Protein AF-A0A7V9M309-F1 (afdb_monomer_lite)

Structure (mmCIF, N/CA/C/O backbone):
data_AF-A0A7V9M309-F1
#
_entry.id   AF-A0A7V9M309-F1
#
loop_
_atom_site.group_PDB
_atom_site.id
_atom_site.type_symbol
_atom_site.label_atom_id
_atom_site.label_alt_id
_atom_site.label_comp_id
_atom_site.label_asym_id
_atom_site.label_entity_id
_atom_site.label_seq_id
_atom_site.pdbx_PDB_ins_code
_atom_site.Cartn_x
_atom_site.Cartn_y
_atom_site.Cartn_z
_atom_site.occupancy
_atom_site.B_iso_or_equiv
_atom_site.auth_seq_id
_atom_site.auth_comp_id
_atom_site.auth_asym_id
_atom_site.auth_atom_id
_atom_site.pdbx_PDB_model_num
ATOM 1 N N . SER A 1 1 ? 9.349 2.773 -27.549 1.00 86.12 1 SER A N 1
ATOM 2 C CA . SER A 1 1 ? 8.493 3.908 -27.963 1.00 86.12 1 SER A CA 1
ATOM 3 C C . SER A 1 1 ? 7.742 4.453 -26.751 1.00 86.12 1 SER A C 1
ATOM 5 O O . SER A 1 1 ? 7.681 3.761 -25.738 1.00 86.12 1 SER A O 1
ATOM 7 N N . ASN A 1 2 ? 7.165 5.660 -26.831 1.00 90.94 2 ASN A N 1
ATOM 8 C CA . ASN A 1 2 ? 6.301 6.184 -25.759 1.00 90.94 2 ASN A CA 1
ATOM 9 C C . ASN A 1 2 ? 5.102 5.260 -25.483 1.00 90.94 2 ASN A C 1
ATOM 11 O O . ASN A 1 2 ? 4.752 5.066 -24.325 1.00 90.94 2 ASN A O 1
ATOM 15 N N . GLN A 1 3 ? 4.546 4.629 -26.525 1.00 93.94 3 GLN A N 1
ATOM 16 C CA . GLN A 1 3 ? 3.464 3.652 -26.387 1.00 93.94 3 GLN A CA 1
ATOM 17 C C 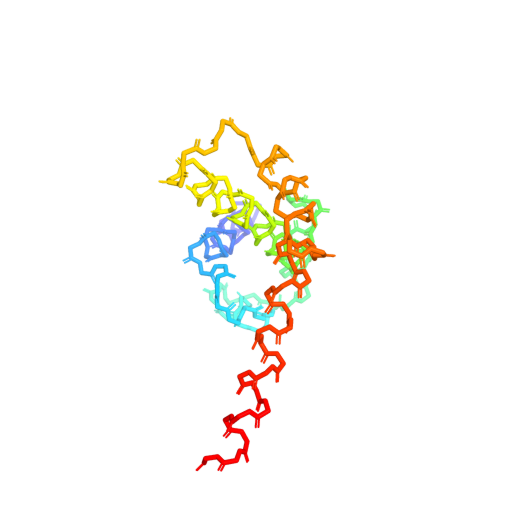. GLN A 1 3 ? 3.882 2.448 -25.531 1.00 93.94 3 GLN A C 1
ATOM 19 O O . GLN A 1 3 ? 3.247 2.169 -24.525 1.00 93.94 3 GLN A O 1
ATOM 24 N N . GLY A 1 4 ? 5.020 1.811 -25.833 1.00 92.88 4 GLY A N 1
ATOM 25 C CA . GLY A 1 4 ? 5.487 0.663 -25.043 1.00 92.88 4 GLY A CA 1
ATOM 26 C C . GLY A 1 4 ? 5.799 1.006 -23.578 1.00 92.88 4 GLY A C 1
ATOM 27 O O . GLY A 1 4 ? 5.632 0.170 -22.690 1.00 92.88 4 GLY A O 1
ATOM 28 N N . GLN A 1 5 ? 6.210 2.250 -23.296 1.00 94.12 5 GLN A N 1
ATOM 29 C CA . GLN A 1 5 ? 6.376 2.724 -21.918 1.00 94.12 5 GLN A CA 1
ATOM 30 C C . GLN A 1 5 ? 5.028 2.844 -21.193 1.00 94.12 5 GLN A C 1
ATOM 32 O O . GLN A 1 5 ? 4.925 2.396 -20.051 1.00 94.12 5 GLN A O 1
ATOM 37 N N . LEU A 1 6 ? 4.007 3.404 -21.854 1.00 95.31 6 LEU A N 1
ATOM 38 C CA . LEU A 1 6 ? 2.640 3.485 -21.329 1.00 95.31 6 LEU A CA 1
ATOM 39 C C . LEU A 1 6 ? 2.059 2.091 -21.072 1.00 95.31 6 LEU A C 1
ATOM 41 O O . LEU A 1 6 ? 1.603 1.815 -19.964 1.00 95.31 6 LEU A O 1
ATOM 45 N N . ASP A 1 7 ? 2.171 1.185 -22.042 1.00 95.12 7 ASP A N 1
ATOM 46 C CA . ASP A 1 7 ? 1.680 -0.192 -21.918 1.00 95.12 7 ASP A CA 1
ATOM 47 C C . ASP A 1 7 ? 2.368 -0.939 -20.767 1.00 95.12 7 ASP A C 1
ATOM 49 O O . ASP A 1 7 ? 1.777 -1.806 -20.119 1.00 95.12 7 ASP A O 1
ATOM 53 N N . THR A 1 8 ? 3.636 -0.622 -20.493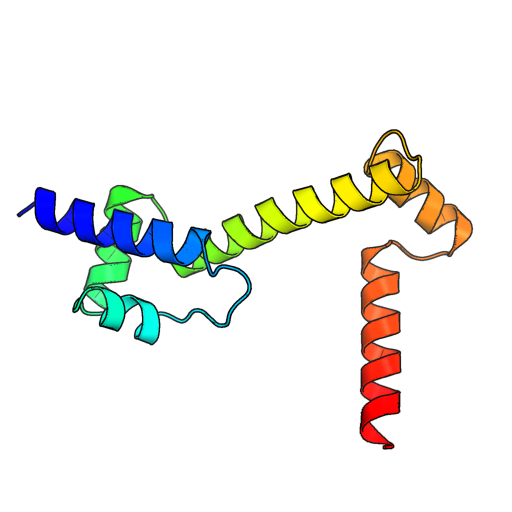 1.00 94.69 8 THR A N 1
ATOM 54 C CA . THR A 1 8 ? 4.368 -1.178 -19.351 1.00 94.69 8 THR A CA 1
ATOM 55 C C . THR A 1 8 ? 3.766 -0.702 -18.035 1.00 94.69 8 THR A C 1
ATOM 57 O O . THR A 1 8 ? 3.398 -1.532 -17.205 1.00 94.69 8 THR A O 1
ATOM 60 N N . VAL A 1 9 ? 3.643 0.613 -17.829 1.00 95.38 9 VAL A N 1
ATOM 61 C CA . VAL A 1 9 ? 3.176 1.151 -16.541 1.00 95.38 9 VAL A CA 1
ATOM 62 C C . VAL A 1 9 ? 1.698 0.864 -16.285 1.00 95.38 9 VAL A C 1
ATOM 64 O O . VAL A 1 9 ? 1.349 0.569 -15.144 1.00 95.38 9 VAL A O 1
ATOM 67 N N . ILE A 1 10 ? 0.854 0.856 -17.323 1.00 96.50 10 ILE A N 1
ATOM 68 C CA . ILE A 1 10 ? -0.560 0.463 -17.216 1.00 96.50 10 ILE A CA 1
ATOM 69 C C . ILE A 1 10 ? -0.668 -1.007 -16.803 1.00 96.50 10 ILE A C 1
ATOM 71 O O . ILE A 1 10 ? -1.422 -1.330 -15.889 1.00 96.50 10 ILE A O 1
ATOM 75 N N . GLY A 1 11 ? 0.119 -1.893 -17.426 1.00 95.62 11 GLY A N 1
ATOM 76 C CA . GLY A 1 11 ? 0.139 -3.312 -17.071 1.00 95.62 11 GLY A CA 1
ATOM 77 C C . GLY A 1 11 ? 0.551 -3.548 -15.617 1.00 95.62 11 GLY A C 1
ATOM 78 O O . GLY A 1 11 ? -0.107 -4.305 -14.908 1.00 95.62 11 GLY A O 1
ATOM 79 N N . ILE A 1 12 ? 1.592 -2.854 -15.147 1.00 95.75 12 ILE A N 1
ATOM 80 C CA . ILE A 1 12 ? 2.028 -2.937 -13.745 1.00 95.75 12 ILE A CA 1
ATOM 81 C C . ILE A 1 12 ? 0.971 -2.388 -12.789 1.00 95.75 12 ILE A C 1
ATOM 83 O O . ILE A 1 12 ? 0.704 -3.019 -11.770 1.00 95.75 12 ILE A O 1
ATOM 87 N N . ARG A 1 13 ? 0.347 -1.250 -13.112 1.00 96.38 13 ARG A N 1
ATOM 88 C CA . ARG A 1 13 ? -0.732 -0.684 -12.295 1.00 96.38 13 ARG A CA 1
ATOM 89 C C . ARG A 1 13 ? -1.884 -1.675 -12.153 1.00 96.38 13 ARG A C 1
ATOM 91 O O . ARG A 1 13 ? -2.265 -1.994 -11.037 1.00 96.38 13 ARG A O 1
ATOM 98 N N . ASN A 1 14 ? -2.363 -2.221 -13.270 1.00 96.69 14 ASN A N 1
ATOM 99 C CA . ASN A 1 14 ? -3.451 -3.195 -13.265 1.00 96.69 14 ASN A CA 1
ATOM 100 C C . ASN A 1 14 ? -3.071 -4.455 -12.474 1.00 96.69 14 ASN A C 1
ATOM 102 O O . ASN A 1 14 ? -3.907 -5.020 -11.777 1.00 96.69 14 ASN A O 1
ATOM 106 N N . TYR A 1 15 ? -1.817 -4.906 -12.554 1.00 96.00 15 TYR A N 1
ATOM 107 C CA . TYR A 1 15 ? -1.364 -6.031 -11.740 1.00 96.00 15 TYR A CA 1
ATOM 108 C C . TYR A 1 15 ? -1.420 -5.703 -10.243 1.00 96.00 15 TYR A C 1
ATOM 110 O O . TYR A 1 15 ? -1.929 -6.509 -9.470 1.00 96.00 15 TYR A O 1
ATOM 118 N N . ILE A 1 16 ? -0.959 -4.513 -9.840 1.00 96.38 16 ILE A N 1
ATOM 119 C CA . ILE A 1 16 ? -1.065 -4.043 -8.452 1.00 96.38 16 ILE A CA 1
ATOM 120 C C . ILE A 1 16 ? -2.533 -3.967 -8.015 1.00 96.38 16 ILE A C 1
ATOM 122 O O . ILE A 1 16 ? -2.864 -4.471 -6.948 1.00 96.38 16 ILE A O 1
ATOM 126 N N . ASP A 1 17 ? -3.417 -3.407 -8.842 1.00 96.69 17 ASP A N 1
ATOM 127 C CA . ASP A 1 17 ? -4.847 -3.277 -8.532 1.00 96.69 17 ASP A CA 1
ATOM 128 C C . ASP A 1 17 ? -5.536 -4.623 -8.268 1.00 96.69 17 ASP A C 1
ATOM 130 O O . ASP A 1 17 ? -6.467 -4.676 -7.469 1.00 96.69 17 ASP A O 1
ATOM 134 N N . ASN A 1 18 ? -5.075 -5.699 -8.912 1.00 96.31 18 ASN A N 1
ATOM 135 C CA . ASN A 1 18 ? -5.652 -7.039 -8.777 1.00 96.31 18 ASN A CA 1
ATOM 136 C C . ASN A 1 18 ? -4.953 -7.923 -7.731 1.00 96.31 18 ASN A C 1
ATOM 138 O O . ASN A 1 18 ? -5.458 -8.998 -7.437 1.00 96.31 18 ASN A O 1
ATOM 142 N N . ASN A 1 19 ? -3.794 -7.512 -7.205 1.00 96.19 19 ASN A N 1
ATOM 143 C CA . ASN A 1 19 ? -2.968 -8.342 -6.312 1.00 96.19 19 ASN A CA 1
ATOM 144 C C . ASN A 1 19 ? -2.423 -7.547 -5.112 1.00 96.19 19 ASN A C 1
ATOM 146 O O . ASN A 1 19 ? -1.375 -7.887 -4.555 1.00 96.19 19 ASN A O 1
ATOM 150 N N . TYR A 1 20 ? -3.077 -6.441 -4.740 1.00 95.50 20 TYR A N 1
ATOM 151 C CA . TYR A 1 20 ? -2.599 -5.520 -3.700 1.00 95.50 20 TYR A CA 1
ATOM 152 C C . TYR A 1 20 ? -2.455 -6.187 -2.327 1.00 95.50 20 TYR A C 1
ATOM 154 O O . TYR A 1 20 ? -1.700 -5.707 -1.484 1.00 95.50 20 TYR A O 1
ATOM 162 N N . ASP A 1 21 ? -3.172 -7.274 -2.087 1.00 92.69 21 ASP A N 1
ATOM 163 C CA . ASP A 1 21 ? -3.209 -8.069 -0.863 1.00 92.69 21 ASP A CA 1
ATOM 164 C C . ASP A 1 21 ? -2.030 -9.051 -0.725 1.00 92.69 21 ASP A C 1
ATOM 166 O O . ASP A 1 21 ? -1.816 -9.603 0.351 1.00 92.69 21 ASP A O 1
ATOM 170 N N . THR A 1 22 ? -1.218 -9.217 -1.772 1.00 91.06 22 THR A N 1
ATOM 171 C CA . THR A 1 22 ? -0.053 -10.119 -1.786 1.00 91.06 22 THR A CA 1
ATOM 172 C C . THR A 1 22 ? 1.271 -9.389 -1.532 1.00 91.06 22 THR A C 1
ATOM 174 O O . THR A 1 22 ? 1.342 -8.157 -1.590 1.00 91.06 22 THR A O 1
ATOM 177 N N . ASP A 1 23 ? 2.353 -10.126 -1.252 1.00 86.94 23 ASP A N 1
ATOM 178 C CA . ASP A 1 23 ? 3.693 -9.534 -1.158 1.00 86.94 23 ASP A CA 1
ATOM 179 C C . ASP A 1 23 ? 4.224 -9.146 -2.548 1.00 86.94 23 ASP A C 1
ATOM 181 O O . ASP A 1 23 ? 4.838 -9.933 -3.270 1.00 86.94 23 ASP A O 1
ATOM 185 N N . LEU A 1 24 ? 3.947 -7.903 -2.941 1.00 89.25 24 LEU A N 1
ATOM 186 C CA . LEU A 1 24 ? 4.425 -7.324 -4.188 1.00 89.25 24 LEU A CA 1
ATOM 187 C C . LEU A 1 24 ? 5.719 -6.546 -3.956 1.00 89.25 24 LEU A C 1
ATOM 189 O O . LEU A 1 24 ? 5.736 -5.493 -3.313 1.00 89.25 24 LEU A O 1
ATOM 193 N N . ASN A 1 25 ? 6.800 -7.016 -4.574 1.00 88.31 25 ASN A N 1
ATOM 194 C CA . ASN A 1 25 ? 8.085 -6.328 -4.582 1.00 88.31 25 ASN A CA 1
ATOM 195 C C . ASN A 1 25 ? 8.503 -5.900 -5.999 1.00 88.31 25 ASN A C 1
ATOM 197 O O . ASN A 1 25 ? 7.942 -6.311 -7.017 1.00 88.31 25 ASN A O 1
ATOM 201 N N . LEU A 1 26 ? 9.500 -5.017 -6.065 1.00 86.94 26 LEU A N 1
ATOM 202 C CA . LEU A 1 26 ? 9.940 -4.428 -7.327 1.00 86.94 26 LEU A CA 1
ATOM 203 C C . LEU A 1 26 ? 10.599 -5.458 -8.257 1.00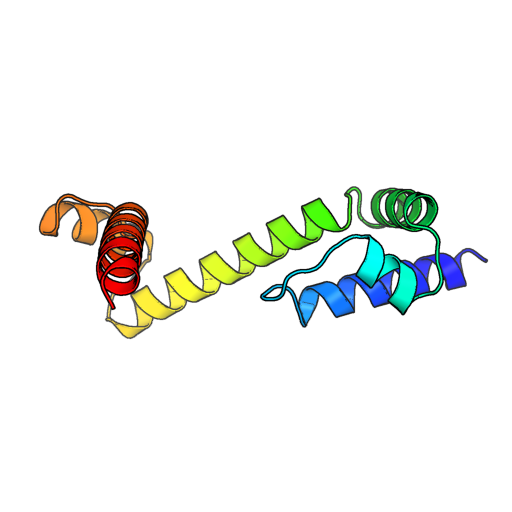 86.94 26 LEU A C 1
ATOM 205 O O . LEU A 1 26 ? 10.527 -5.284 -9.471 1.00 86.94 26 LEU A O 1
ATOM 209 N N . ASP A 1 27 ? 11.205 -6.519 -7.712 1.00 88.31 27 ASP A N 1
ATOM 210 C CA . ASP A 1 27 ? 11.703 -7.656 -8.490 1.00 88.31 27 ASP A CA 1
ATOM 211 C C . ASP A 1 27 ? 10.571 -8.302 -9.276 1.00 88.31 27 ASP A C 1
ATOM 213 O O . ASP A 1 27 ? 10.640 -8.349 -10.504 1.00 88.31 27 ASP A O 1
ATOM 217 N N . LEU A 1 28 ? 9.504 -8.720 -8.600 1.00 89.81 28 LEU A N 1
ATOM 218 C CA . LEU A 1 28 ? 8.351 -9.360 -9.226 1.00 89.81 28 LEU A CA 1
ATOM 219 C C . LEU A 1 28 ? 7.768 -8.487 -10.344 1.00 89.81 28 LEU A C 1
ATOM 221 O O . LEU A 1 28 ? 7.641 -8.929 -11.485 1.00 89.81 28 LEU A O 1
ATOM 225 N N . LEU A 1 29 ? 7.500 -7.214 -10.046 1.00 89.81 29 LEU A N 1
ATOM 226 C CA . LEU A 1 29 ? 6.937 -6.274 -11.019 1.00 89.81 29 LEU A CA 1
ATOM 227 C C . LEU A 1 29 ? 7.857 -6.069 -12.232 1.00 89.81 29 LEU A C 1
ATOM 229 O O . LEU A 1 29 ? 7.389 -5.961 -13.362 1.00 89.81 29 LEU A O 1
ATOM 233 N N . SER A 1 30 ? 9.171 -6.043 -12.013 1.00 89.81 30 SER A N 1
ATOM 234 C CA . SER A 1 30 ? 10.155 -5.890 -13.086 1.00 89.81 30 SER A CA 1
ATOM 235 C C . SER A 1 30 ? 10.170 -7.094 -14.044 1.00 89.81 30 SER A C 1
ATOM 237 O O . SER A 1 30 ? 10.240 -6.907 -15.262 1.00 89.81 30 SER A O 1
ATOM 239 N N . HIS A 1 31 ? 9.983 -8.313 -13.521 1.00 89.31 31 HIS A N 1
ATOM 240 C CA . HIS A 1 31 ? 9.921 -9.543 -14.317 1.00 89.31 31 HIS A CA 1
ATOM 241 C C . HIS A 1 31 ? 8.641 -9.636 -15.158 1.00 89.31 31 HIS A C 1
ATOM 243 O O . HIS A 1 31 ? 8.721 -10.012 -16.324 1.00 89.31 31 HIS A O 1
ATOM 249 N N . ILE A 1 32 ? 7.483 -9.221 -14.624 1.00 86.44 32 ILE A N 1
ATOM 250 C CA . ILE A 1 32 ? 6.179 -9.306 -15.321 1.00 86.44 32 ILE A CA 1
ATOM 251 C C . ILE A 1 32 ? 6.193 -8.601 -16.687 1.00 86.44 32 ILE A C 1
ATOM 253 O O . ILE A 1 32 ? 5.493 -9.011 -17.613 1.00 86.44 32 ILE A O 1
ATOM 257 N N . ARG A 1 33 ? 6.970 -7.520 -16.827 1.00 87.00 33 ARG A N 1
ATOM 258 C CA . ARG A 1 33 ? 7.051 -6.729 -18.069 1.00 87.00 33 ARG A CA 1
ATOM 259 C C . ARG A 1 33 ? 8.451 -6.685 -18.675 1.00 87.00 33 ARG A C 1
ATOM 261 O O . ARG A 1 33 ? 8.675 -5.877 -19.570 1.00 87.00 33 ARG A O 1
ATOM 268 N N . PHE A 1 34 ? 9.370 -7.534 -18.209 1.00 87.88 34 PHE A N 1
ATOM 269 C CA . PHE A 1 34 ? 10.752 -7.611 -18.700 1.00 87.88 34 PHE A CA 1
ATOM 270 C C . PHE A 1 34 ? 11.469 -6.247 -18.733 1.00 87.88 34 PHE A C 1
ATOM 272 O O . PHE A 1 34 ? 12.158 -5.905 -19.694 1.00 87.88 34 PHE A O 1
ATOM 279 N N . VAL A 1 35 ? 11.301 -5.443 -17.68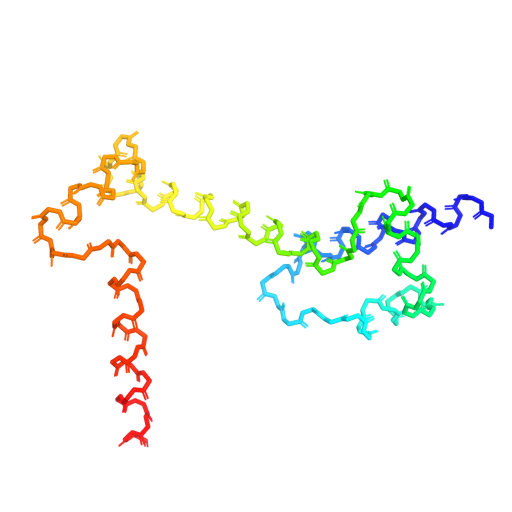0 1.00 91.31 35 VAL A N 1
ATOM 280 C CA . VAL A 1 35 ? 11.947 -4.127 -17.543 1.00 91.31 35 VAL A CA 1
ATOM 281 C C . VAL A 1 35 ? 12.836 -4.103 -16.317 1.00 91.31 35 VAL A C 1
ATOM 283 O O . VAL A 1 35 ? 12.520 -4.725 -15.317 1.00 91.31 35 VAL A O 1
ATOM 286 N N . SER A 1 36 ? 13.936 -3.350 -16.338 1.00 94.62 36 SER A N 1
ATOM 287 C CA . SER A 1 36 ? 14.749 -3.204 -15.127 1.00 94.62 36 SER A CA 1
ATOM 288 C C . SER A 1 36 ? 13.993 -2.435 -14.038 1.00 94.62 36 SER A C 1
ATOM 290 O O . SER A 1 36 ? 13.209 -1.525 -14.323 1.00 94.62 36 SER A O 1
ATOM 292 N N . LYS A 1 37 ? 14.285 -2.735 -12.768 1.00 94.44 37 LYS A N 1
ATOM 293 C CA . LYS A 1 37 ? 13.723 -2.033 -11.599 1.00 94.44 37 LYS A CA 1
ATOM 294 C C . LYS A 1 37 ? 13.870 -0.514 -11.687 1.00 94.44 37 LYS A C 1
ATOM 296 O O . LYS A 1 37 ? 12.919 0.227 -11.452 1.00 94.44 37 LYS A O 1
ATOM 301 N N . TYR A 1 38 ? 15.064 -0.046 -12.055 1.00 95.06 38 TYR A N 1
ATOM 302 C CA . TYR A 1 38 ? 15.360 1.379 -12.194 1.00 95.06 38 TYR A CA 1
ATOM 303 C C . TYR A 1 38 ? 14.539 2.024 -13.310 1.00 95.06 38 TYR A C 1
ATOM 305 O O . TYR A 1 38 ? 14.040 3.139 -13.143 1.00 95.06 38 TYR A O 1
ATOM 313 N N . HIS A 1 39 ? 14.370 1.327 -14.438 1.00 94.12 39 HIS A N 1
ATOM 314 C CA . HIS A 1 39 ? 13.534 1.820 -15.523 1.00 94.12 39 HIS A CA 1
ATOM 315 C C . HIS A 1 39 ? 12.066 1.876 -15.099 1.00 94.12 39 HIS A C 1
ATOM 317 O O . HIS A 1 39 ? 11.434 2.916 -15.271 1.00 94.12 39 HIS A O 1
ATOM 323 N N . LEU A 1 40 ? 11.559 0.822 -14.454 1.00 94.75 40 LEU A N 1
ATOM 324 C CA . LEU A 1 40 ? 10.196 0.773 -13.932 1.00 94.75 40 LEU A CA 1
ATOM 325 C C . LEU A 1 40 ? 9.916 1.921 -12.954 1.00 94.75 40 LEU A C 1
ATOM 327 O O . LEU A 1 40 ? 8.921 2.620 -13.116 1.00 94.75 40 LEU A O 1
ATOM 331 N N . LEU A 1 41 ? 10.811 2.182 -11.996 1.00 95.94 41 LEU A N 1
ATOM 332 C CA . LEU A 1 41 ? 10.676 3.309 -11.065 1.00 95.94 41 LEU A CA 1
ATOM 333 C C . LEU A 1 41 ? 10.579 4.653 -11.793 1.00 95.94 41 LEU A C 1
ATOM 335 O O . LEU A 1 41 ? 9.729 5.478 -11.455 1.00 95.94 41 LEU A O 1
ATOM 339 N N . ARG A 1 42 ? 11.439 4.877 -12.794 1.00 95.88 42 ARG A N 1
ATOM 340 C CA . ARG A 1 42 ? 11.437 6.115 -13.585 1.00 95.88 42 ARG A CA 1
ATOM 341 C C . ARG A 1 42 ? 10.165 6.256 -14.411 1.00 95.88 42 ARG A C 1
ATOM 343 O O . ARG A 1 42 ? 9.603 7.346 -14.444 1.00 95.88 42 ARG A O 1
ATOM 350 N N . LEU A 1 43 ? 9.711 5.183 -15.060 1.00 95.88 43 LEU A N 1
ATOM 351 C CA . LEU A 1 43 ? 8.481 5.208 -15.848 1.00 95.88 43 LEU A CA 1
ATOM 352 C C . LEU A 1 43 ? 7.257 5.443 -14.958 1.00 95.88 43 LEU A C 1
ATOM 354 O O . LEU A 1 43 ? 6.448 6.311 -15.269 1.00 95.88 43 LEU A O 1
ATOM 358 N N . PHE A 1 44 ? 7.139 4.737 -13.832 1.00 96.50 44 PHE A N 1
ATOM 359 C CA . PHE A 1 44 ? 5.998 4.902 -12.928 1.00 96.50 44 PHE A CA 1
ATOM 360 C C . PHE A 1 44 ? 5.939 6.326 -12.365 1.00 96.50 44 PHE A C 1
ATOM 362 O O . PHE A 1 44 ? 4.888 6.957 -12.421 1.00 96.50 44 PHE A O 1
ATOM 369 N N . LYS A 1 45 ? 7.083 6.896 -11.952 1.00 97.12 45 LYS A N 1
ATOM 370 C CA . LYS A 1 45 ? 7.145 8.307 -11.539 1.00 97.12 45 LYS A CA 1
ATOM 371 C C . LYS A 1 45 ? 6.786 9.265 -12.674 1.00 97.12 45 LYS A C 1
ATOM 373 O O . LYS A 1 45 ? 6.073 10.230 -12.436 1.00 97.12 45 LYS A O 1
ATOM 378 N N . LYS A 1 46 ? 7.257 9.005 -13.897 1.00 96.94 46 LYS A N 1
ATOM 379 C CA . LYS A 1 46 ? 6.968 9.841 -15.074 1.00 96.94 46 LYS A CA 1
ATOM 380 C C . LYS A 1 46 ? 5.471 9.893 -15.397 1.00 96.94 46 LYS A C 1
ATOM 382 O O . LYS A 1 46 ? 4.982 10.962 -15.735 1.00 96.94 46 LYS A O 1
ATOM 387 N N . TYR A 1 47 ? 4.770 8.760 -15.331 1.00 97.50 47 TYR A N 1
ATOM 388 C CA . TYR A 1 47 ? 3.376 8.660 -15.786 1.00 97.50 47 TYR A CA 1
ATOM 389 C C . TYR A 1 47 ? 2.333 8.753 -14.666 1.00 97.50 47 TYR A C 1
ATOM 391 O O . TYR A 1 47 ? 1.221 9.198 -14.927 1.00 97.50 47 TYR A O 1
ATOM 399 N N . TYR A 1 48 ? 2.677 8.368 -13.436 1.00 96.31 48 TYR A N 1
ATOM 400 C CA . TYR A 1 48 ? 1.765 8.372 -12.286 1.00 96.31 48 TYR A CA 1
ATOM 401 C C . TYR A 1 48 ? 2.215 9.289 -11.142 1.00 96.31 48 TYR A C 1
ATOM 403 O O . TYR A 1 48 ? 1.532 9.370 -10.128 1.00 96.31 48 TYR A O 1
ATOM 411 N N . GLY A 1 49 ? 3.362 9.966 -11.261 1.00 97.75 49 GLY A N 1
ATOM 412 C CA . GLY A 1 49 ? 3.866 10.890 -10.236 1.00 97.75 49 GLY A CA 1
ATOM 413 C C . GLY A 1 49 ? 4.451 10.214 -8.991 1.00 97.75 49 GLY A C 1
ATOM 414 O O . GLY A 1 49 ? 4.965 10.893 -8.107 1.00 97.75 49 GLY A O 1
ATOM 415 N N . GLN A 1 50 ? 4.430 8.882 -8.921 1.00 97.12 50 GLN A N 1
ATOM 416 C CA . GLN A 1 50 ? 4.846 8.119 -7.746 1.00 97.12 50 GLN A CA 1
ATOM 417 C C . GLN A 1 50 ? 5.538 6.800 -8.103 1.00 97.12 50 GLN A C 1
ATOM 419 O O . GLN A 1 50 ? 5.580 6.389 -9.260 1.00 97.12 50 GLN A O 1
ATOM 424 N N . THR A 1 51 ? 6.146 6.142 -7.116 1.00 95.56 51 THR A N 1
ATOM 425 C CA . THR A 1 51 ? 6.731 4.800 -7.292 1.00 95.56 51 THR A CA 1
ATOM 426 C C . THR A 1 51 ? 5.659 3.704 -7.227 1.00 95.56 51 THR A C 1
ATOM 428 O O . THR A 1 51 ? 4.627 3.916 -6.591 1.00 95.56 51 THR A O 1
ATOM 431 N N . PRO A 1 52 ? 5.908 2.499 -7.781 1.00 95.19 52 PRO A N 1
ATOM 432 C CA . PRO A 1 52 ? 4.983 1.370 -7.642 1.00 95.19 52 PRO A CA 1
ATOM 433 C C . PRO A 1 52 ? 4.691 1.008 -6.179 1.00 95.19 52 PRO A C 1
ATOM 435 O O . PRO A 1 52 ? 3.568 0.655 -5.846 1.00 95.19 52 PRO A O 1
ATOM 438 N N . LYS A 1 53 ? 5.686 1.143 -5.287 1.00 94.44 53 LYS A N 1
ATOM 439 C CA . LYS A 1 53 ? 5.519 0.882 -3.850 1.00 94.44 53 LYS A CA 1
ATOM 440 C C . LYS A 1 53 ? 4.578 1.891 -3.189 1.00 94.44 53 LYS A C 1
ATOM 442 O O . LYS A 1 53 ? 3.741 1.491 -2.395 1.00 94.44 53 LYS A O 1
ATOM 447 N N . GLN A 1 54 ? 4.713 3.178 -3.513 1.00 96.00 54 GLN A N 1
ATOM 448 C CA . GLN A 1 54 ? 3.798 4.212 -3.014 1.00 96.00 54 GLN A CA 1
ATOM 449 C C . GLN A 1 54 ? 2.374 3.959 -3.515 1.00 96.00 54 GLN A C 1
ATOM 451 O O . GLN A 1 54 ? 1.459 3.893 -2.706 1.00 96.00 54 GLN A O 1
ATOM 456 N N . TYR A 1 55 ? 2.224 3.668 -4.810 1.00 97.19 55 TYR A N 1
ATOM 457 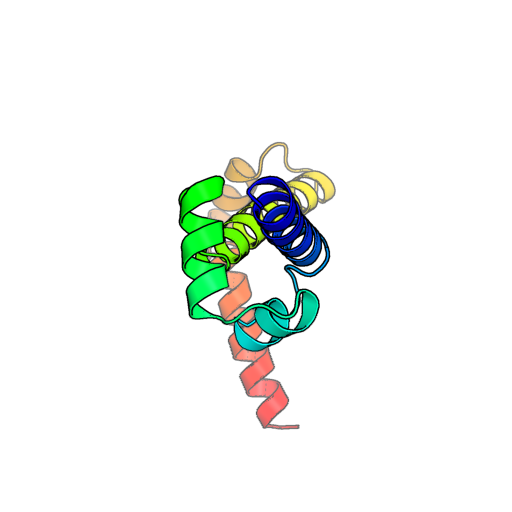C CA . TYR A 1 55 ? 0.928 3.328 -5.394 1.00 97.19 55 TYR A CA 1
ATOM 458 C C . TYR A 1 55 ? 0.277 2.109 -4.722 1.00 97.19 55 TYR A C 1
ATOM 460 O O . TYR A 1 55 ? -0.907 2.136 -4.405 1.00 97.19 55 TYR A O 1
ATOM 468 N N . LEU A 1 56 ? 1.051 1.051 -4.451 1.00 96.19 56 LEU A N 1
ATOM 469 C CA . LEU A 1 56 ? 0.579 -0.122 -3.711 1.00 96.19 56 LEU A CA 1
ATOM 470 C C . LEU A 1 56 ? 0.101 0.239 -2.298 1.00 96.19 56 LEU A C 1
ATOM 472 O O . LEU A 1 56 ? -0.951 -0.232 -1.869 1.00 96.19 56 LEU A O 1
ATOM 476 N N . THR A 1 57 ? 0.859 1.062 -1.571 1.00 95.75 57 THR A N 1
ATOM 477 C CA . THR A 1 57 ? 0.457 1.534 -0.239 1.00 95.75 57 THR A CA 1
ATOM 478 C C . THR A 1 57 ? -0.859 2.302 -0.306 1.00 95.75 57 THR A C 1
ATOM 480 O O . THR A 1 57 ? -1.774 2.003 0.461 1.00 95.75 57 THR A O 1
ATOM 483 N N . ASP A 1 58 ? -0.989 3.231 -1.251 1.00 96.75 58 ASP A N 1
ATOM 484 C CA . ASP A 1 58 ? -2.214 4.009 -1.437 1.00 96.75 58 ASP A CA 1
ATOM 485 C C . ASP A 1 58 ? -3.401 3.103 -1.777 1.00 96.75 58 ASP A C 1
ATOM 487 O O . ASP A 1 58 ? -4.481 3.255 -1.202 1.00 96.75 58 ASP A O 1
ATOM 491 N N . LYS A 1 59 ? -3.188 2.097 -2.637 1.00 96.69 59 LYS A N 1
ATOM 492 C CA . LYS A 1 59 ? -4.214 1.113 -2.993 1.00 96.69 59 LYS A CA 1
ATOM 493 C C . LYS A 1 59 ? -4.687 0.303 -1.787 1.00 96.69 59 LYS A C 1
ATOM 495 O O . LYS A 1 59 ? -5.885 0.087 -1.610 1.00 96.69 59 LYS A O 1
ATOM 500 N N . ARG A 1 60 ? -3.760 -0.120 -0.923 1.00 95.69 60 ARG A N 1
ATOM 501 C CA . ARG A 1 60 ? -4.084 -0.828 0.327 1.00 95.69 60 ARG A CA 1
ATOM 502 C C . ARG A 1 60 ? -4.881 0.053 1.286 1.00 95.69 60 ARG A C 1
ATOM 504 O O . ARG A 1 60 ? -5.834 -0.433 1.887 1.00 95.69 60 ARG A O 1
ATOM 511 N N . ILE A 1 61 ? -4.535 1.337 1.389 1.00 94.38 61 ILE A N 1
ATOM 512 C CA . ILE A 1 61 ? -5.275 2.311 2.206 1.00 94.38 61 ILE A CA 1
ATOM 513 C C . ILE A 1 61 ? -6.682 2.555 1.642 1.00 94.38 61 ILE A C 1
ATOM 515 O O . ILE A 1 61 ? -7.644 2.674 2.402 1.00 94.38 61 ILE A O 1
ATOM 519 N N . GLU A 1 62 ? -6.830 2.644 0.320 1.00 95.12 62 GLU A N 1
ATOM 520 C CA . GLU A 1 62 ? -8.139 2.746 -0.336 1.00 95.12 62 GLU A CA 1
ATOM 521 C C . GLU A 1 62 ? -9.015 1.539 0.029 1.00 95.12 62 GLU A C 1
ATOM 523 O O . GLU A 1 62 ? -10.115 1.702 0.561 1.00 95.12 62 GLU A O 1
ATOM 528 N N . LYS A 1 63 ? -8.484 0.324 -0.140 1.00 94.31 63 LYS A N 1
ATOM 529 C CA . LYS A 1 63 ? -9.214 -0.915 0.148 1.00 94.31 63 LYS A CA 1
ATOM 530 C C . LYS A 1 63 ? -9.519 -1.118 1.628 1.00 94.31 63 LYS A C 1
ATOM 532 O O . LYS A 1 63 ? -10.607 -1.579 1.965 1.00 94.31 63 LYS A O 1
ATOM 537 N N . SER A 1 64 ? -8.628 -0.709 2.530 1.00 88.62 64 SER A N 1
ATOM 538 C CA . SER A 1 64 ? -8.918 -0.772 3.966 1.00 88.62 64 SER A CA 1
ATOM 539 C C . SER A 1 64 ? -10.095 0.125 4.352 1.00 88.62 64 SER A C 1
ATOM 541 O O . SER A 1 64 ? -10.910 -0.267 5.184 1.00 88.62 64 SER A O 1
ATOM 543 N N . LYS A 1 65 ? -10.223 1.311 3.737 1.00 86.81 65 LYS A N 1
ATOM 544 C CA . LYS A 1 65 ? -11.370 2.203 3.979 1.00 86.81 65 LYS A CA 1
ATOM 545 C C . LYS A 1 65 ? -12.682 1.550 3.544 1.00 86.81 65 LYS A C 1
ATOM 547 O O . LYS A 1 65 ? -13.659 1.638 4.285 1.00 86.81 65 LYS A O 1
ATOM 552 N N . GLU A 1 66 ? -12.690 0.871 2.395 1.00 89.94 66 GLU A N 1
ATOM 553 C CA . GLU A 1 66 ? -13.854 0.110 1.915 1.00 89.94 66 GLU A CA 1
ATOM 554 C C . GLU A 1 66 ? -14.254 -0.993 2.907 1.00 89.94 66 GLU A C 1
ATOM 556 O O . GLU A 1 66 ? -15.424 -1.082 3.276 1.00 89.94 66 GLU A O 1
ATOM 561 N N . TYR A 1 67 ? -13.298 -1.790 3.398 1.00 87.50 67 TYR A N 1
ATOM 562 C CA . TYR A 1 67 ? -13.584 -2.865 4.355 1.00 87.50 67 TYR A CA 1
ATOM 563 C C . TYR A 1 67 ? -14.106 -2.357 5.699 1.00 87.50 67 TYR A C 1
ATOM 565 O O . TYR A 1 67 ? -15.070 -2.910 6.236 1.00 87.50 67 TYR A O 1
ATOM 573 N N . ILE A 1 68 ? -13.504 -1.291 6.235 1.00 85.12 68 ILE A N 1
ATOM 574 C CA . ILE A 1 68 ? -13.968 -0.661 7.476 1.00 85.12 68 ILE A CA 1
ATOM 575 C C . ILE A 1 68 ? -15.405 -0.174 7.292 1.00 85.12 68 ILE A C 1
ATOM 577 O O . ILE A 1 68 ? -16.265 -0.495 8.110 1.00 85.12 68 ILE A O 1
ATOM 581 N N . ALA A 1 69 ? -15.682 0.551 6.205 1.00 85.69 69 ALA A N 1
ATOM 582 C CA . ALA A 1 69 ? -17.022 1.043 5.917 1.00 85.69 69 ALA A CA 1
ATOM 583 C C . ALA A 1 69 ? -18.033 -0.098 5.759 1.00 85.69 69 ALA A C 1
ATOM 585 O O . ALA A 1 69 ? -19.069 -0.083 6.421 1.00 85.69 69 ALA A O 1
ATOM 586 N N . GLY A 1 70 ? -17.701 -1.122 4.968 1.00 87.31 70 GLY A N 1
ATOM 587 C CA . GLY A 1 70 ? -18.542 -2.302 4.777 1.00 87.31 70 GLY A CA 1
ATOM 588 C C . GLY A 1 70 ? -18.876 -3.008 6.091 1.00 87.31 70 GLY A C 1
ATOM 589 O O . GLY A 1 70 ? -20.037 -3.325 6.334 1.00 87.31 70 GLY A O 1
ATOM 590 N N . THR A 1 71 ? -17.889 -3.178 6.975 1.00 87.06 71 THR A N 1
ATOM 591 C CA . THR A 1 71 ? -18.087 -3.799 8.296 1.00 87.06 71 THR A CA 1
ATOM 592 C C . THR A 1 71 ? -18.995 -2.948 9.182 1.00 87.06 71 THR A C 1
ATOM 594 O O . THR A 1 71 ? -19.925 -3.472 9.790 1.00 87.06 71 THR A O 1
ATOM 597 N N . CYS A 1 72 ? -18.768 -1.630 9.220 1.00 88.94 72 CYS A N 1
ATOM 598 C CA . CYS A 1 72 ? -19.595 -0.699 9.992 1.00 88.94 72 CYS A CA 1
ATOM 599 C C . CYS A 1 72 ? -21.059 -0.746 9.539 1.00 88.94 72 CYS A C 1
ATOM 601 O O . CYS A 1 72 ? -21.959 -0.856 10.370 1.00 88.94 72 CYS A O 1
ATOM 603 N N . PHE A 1 73 ? -21.302 -0.709 8.228 1.00 89.12 73 PHE A N 1
ATOM 604 C CA . PHE A 1 73 ? -22.658 -0.763 7.689 1.00 89.12 73 PHE A CA 1
ATOM 605 C C . PHE A 1 73 ? -23.315 -2.129 7.921 1.00 89.12 73 PHE A C 1
ATOM 607 O O . PHE A 1 73 ? -24.482 -2.186 8.300 1.00 89.12 73 PHE A O 1
ATOM 614 N N . ALA A 1 74 ? -22.570 -3.228 7.766 1.00 91.12 74 ALA A N 1
ATOM 615 C CA . ALA A 1 74 ? -23.090 -4.583 7.957 1.00 91.12 74 ALA A CA 1
ATOM 616 C C . ALA A 1 74 ? -23.574 -4.853 9.392 1.00 91.12 74 ALA A C 1
ATOM 618 O O . ALA A 1 74 ? -24.504 -5.632 9.586 1.00 91.12 74 ALA A O 1
ATOM 619 N N . VAL A 1 75 ? -22.975 -4.197 10.391 1.00 90.88 75 VAL A N 1
ATOM 620 C CA . VAL A 1 75 ? -23.380 -4.308 11.804 1.00 90.88 75 VAL A CA 1
ATOM 621 C C . VAL A 1 75 ? -24.330 -3.189 12.259 1.00 90.88 75 VAL A C 1
ATOM 623 O O . VAL A 1 75 ? -24.569 -3.033 13.454 1.00 90.88 75 VAL A O 1
ATOM 626 N N . GLY A 1 76 ? -24.897 -2.425 11.316 1.00 91.00 76 GLY A N 1
ATOM 627 C CA . GLY A 1 76 ? -25.980 -1.469 11.570 1.00 91.00 76 GLY A CA 1
ATOM 628 C C . GLY A 1 76 ? -25.548 -0.055 11.967 1.00 91.00 76 GLY A C 1
ATOM 629 O O . GLY A 1 76 ? -26.386 0.722 12.421 1.00 91.00 76 GLY A O 1
ATOM 630 N N . PHE A 1 77 ? -24.273 0.311 11.809 1.00 91.50 77 PHE A N 1
ATOM 631 C CA . PHE A 1 77 ? -23.831 1.690 12.035 1.00 91.50 77 PHE A CA 1
ATOM 632 C C . PHE A 1 77 ? -24.031 2.548 10.791 1.00 91.50 77 PHE A C 1
ATOM 634 O O . PHE A 1 77 ? -23.670 2.153 9.691 1.00 91.50 77 PHE A O 1
ATOM 641 N N . GLU A 1 78 ? -24.509 3.775 10.980 1.00 89.44 78 GLU A N 1
ATOM 642 C CA . GLU A 1 78 ? -24.732 4.737 9.891 1.00 89.44 78 GLU A CA 1
ATOM 643 C C . GLU A 1 78 ? -23.442 5.386 9.373 1.00 89.44 78 GLU A C 1
ATOM 645 O O . GLU A 1 78 ? -23.421 5.959 8.286 1.00 89.44 78 GLU A O 1
ATOM 650 N N . SER A 1 79 ? -22.352 5.334 10.147 1.00 89.88 79 SER A N 1
ATOM 651 C CA . SER A 1 79 ? -21.056 5.832 9.693 1.00 89.88 79 SER A CA 1
ATOM 652 C C . SER A 1 79 ? -19.872 5.157 10.400 1.00 89.88 79 SER A C 1
ATOM 654 O O . SER A 1 79 ? -19.967 4.820 11.588 1.00 89.88 79 SER A O 1
ATOM 656 N N . PRO A 1 80 ? -18.709 5.042 9.726 1.00 88.44 80 PRO A N 1
ATOM 657 C CA . PRO A 1 80 ? -17.473 4.561 10.349 1.00 88.44 80 PRO A CA 1
ATOM 658 C C . PRO A 1 80 ? -16.976 5.429 11.511 1.00 88.44 80 PRO A C 1
ATOM 660 O O . PRO A 1 80 ? -16.345 4.929 12.445 1.00 88.44 80 PRO A O 1
ATOM 663 N N . CYS A 1 81 ? -17.258 6.735 11.467 1.00 88.50 81 CYS A N 1
ATOM 664 C CA . CYS A 1 81 ? -16.856 7.677 12.510 1.00 88.50 81 CYS A CA 1
ATOM 665 C C . CYS A 1 81 ? -17.653 7.445 13.805 1.00 88.50 81 CYS A C 1
ATOM 667 O O . CYS A 1 81 ? -17.070 7.351 14.891 1.00 88.50 81 CYS A O 1
ATOM 669 N N . SER A 1 82 ? -18.973 7.263 13.677 1.00 89.88 82 SER A N 1
ATOM 670 C CA . SER A 1 82 ? -19.861 6.927 14.796 1.00 89.88 82 SER A CA 1
ATOM 671 C C . SER A 1 82 ? -19.498 5.570 15.396 1.00 89.88 82 SER A C 1
ATOM 673 O O . SER A 1 82 ? -19.392 5.452 16.617 1.00 89.88 82 SER A O 1
ATOM 675 N N . PHE A 1 83 ? -19.231 4.573 14.543 1.00 90.69 83 PHE A N 1
ATOM 676 C CA . PHE A 1 83 ? -18.735 3.266 14.971 1.00 90.69 83 PHE A CA 1
ATOM 677 C C . PHE A 1 83 ? -17.446 3.394 15.783 1.00 90.69 83 PHE A C 1
ATOM 679 O O . PHE A 1 83 ? -17.407 2.952 16.925 1.00 90.69 83 PHE A O 1
ATOM 686 N N . SER A 1 84 ? -16.415 4.043 15.236 1.00 89.75 84 SER A N 1
ATOM 687 C CA . SER A 1 84 ? -15.099 4.134 15.884 1.00 89.75 84 SER A CA 1
ATOM 688 C C . SER A 1 84 ? -15.170 4.842 17.239 1.00 89.75 84 SER A C 1
ATOM 690 O O . SER A 1 84 ? -14.567 4.385 18.212 1.00 89.75 84 SER A O 1
ATOM 692 N N . THR A 1 85 ? -15.945 5.928 17.320 1.00 90.81 85 THR A N 1
ATOM 693 C CA . THR A 1 85 ? -16.151 6.682 18.566 1.00 90.81 85 THR A CA 1
ATOM 694 C C . THR A 1 85 ? -16.876 5.840 19.614 1.00 90.81 85 THR A C 1
ATOM 696 O O . THR A 1 85 ? -16.417 5.741 20.755 1.00 90.81 85 THR A O 1
ATOM 699 N N . LEU A 1 86 ? -17.988 5.199 19.240 1.00 92.94 86 LEU A N 1
ATOM 700 C CA . LEU A 1 86 ? -18.767 4.396 20.179 1.00 92.94 86 LEU A CA 1
ATOM 701 C C . LEU A 1 86 ? -18.018 3.124 20.591 1.00 92.94 86 LEU A C 1
ATOM 703 O O . LEU A 1 86 ? -18.019 2.780 21.770 1.00 92.94 86 LEU A O 1
ATOM 707 N N . PHE A 1 87 ? -17.333 2.465 19.655 1.00 93.50 87 PHE A N 1
ATOM 708 C CA . PHE A 1 87 ? -16.500 1.294 19.922 1.00 93.50 87 PHE A CA 1
ATOM 709 C C . PHE A 1 87 ? -15.438 1.626 20.973 1.00 93.50 87 PHE A C 1
ATOM 711 O O . PHE A 1 87 ? -15.341 0.923 21.980 1.00 93.50 87 PHE A O 1
ATOM 718 N N . LYS A 1 88 ? -14.725 2.751 20.818 1.00 94.62 88 LYS A N 1
ATOM 719 C CA . LYS A 1 88 ? -13.763 3.217 21.825 1.00 94.62 88 LYS A CA 1
ATOM 720 C C . LYS A 1 88 ? -14.420 3.533 23.161 1.00 94.62 88 LYS A C 1
ATOM 722 O O . LYS A 1 88 ? -13.911 3.117 24.195 1.00 94.62 88 LYS A O 1
ATOM 727 N N . SER A 1 89 ? -15.567 4.209 23.160 1.00 95.31 89 SER A N 1
ATOM 728 C CA . SER A 1 89 ? -16.294 4.503 24.401 1.00 95.31 89 SER A CA 1
ATOM 729 C C . SER A 1 89 ? -16.754 3.244 25.145 1.00 95.31 89 SER A C 1
ATOM 731 O O . SER A 1 89 ? -16.905 3.299 26.364 1.00 95.31 89 SER A O 1
ATOM 733 N N . ARG A 1 90 ? -17.027 2.141 24.438 1.00 96.00 90 ARG A N 1
ATOM 734 C CA . ARG A 1 90 ? -17.540 0.894 25.028 1.00 96.00 90 ARG A CA 1
ATOM 735 C C . ARG A 1 90 ? -16.448 -0.105 25.395 1.00 96.00 90 ARG A C 1
ATOM 737 O O . ARG A 1 90 ? -16.627 -0.836 26.361 1.00 96.00 90 ARG A O 1
ATOM 744 N N . THR A 1 91 ? -15.350 -0.142 24.645 1.00 95.00 91 THR A N 1
ATOM 745 C CA . THR A 1 91 ? -14.262 -1.122 24.827 1.00 95.00 91 THR A CA 1
ATOM 746 C C . THR A 1 91 ? -13.005 -0.524 25.460 1.00 95.00 91 THR A C 1
ATOM 748 O O . THR A 1 91 ? -12.146 -1.263 25.925 1.00 95.00 91 THR A O 1
ATOM 751 N N . GLY A 1 92 ? -12.875 0.807 25.466 1.00 96.12 92 GLY A N 1
ATOM 752 C CA . GLY A 1 92 ? -11.659 1.522 25.860 1.00 96.12 92 GLY A CA 1
ATOM 753 C C . GLY A 1 92 ? -10.609 1.644 24.748 1.00 96.12 92 GLY A C 1
ATOM 754 O O . GLY A 1 92 ? -9.678 2.435 24.890 1.00 96.12 92 GLY A O 1
ATOM 755 N N . LEU A 1 93 ? -10.771 0.931 23.628 1.00 94.25 93 LEU A N 1
ATOM 756 C CA . LEU A 1 93 ? -9.800 0.851 22.533 1.00 94.25 93 LEU A CA 1
ATOM 757 C C . LEU A 1 93 ? -10.424 1.308 21.214 1.00 94.25 93 LEU A C 1
ATOM 759 O O . LEU A 1 93 ? -11.599 1.075 20.951 1.00 94.25 93 LEU A O 1
ATOM 763 N N . THR A 1 94 ? -9.650 1.943 20.343 1.00 90.50 94 THR A N 1
ATOM 764 C CA . THR A 1 94 ? -10.055 2.103 18.939 1.00 90.50 94 THR A CA 1
ATOM 765 C C . THR A 1 94 ? -10.130 0.732 18.250 1.00 90.50 94 THR A C 1
ATOM 767 O O . THR A 1 94 ? -9.447 -0.202 18.676 1.00 90.50 94 THR A O 1
ATOM 770 N N . PRO A 1 95 ? -10.898 0.587 17.152 1.00 87.75 95 PRO A N 1
ATOM 771 C CA . PRO A 1 95 ? -10.940 -0.666 16.395 1.00 87.75 95 PRO A CA 1
ATOM 772 C C . PRO A 1 95 ? -9.547 -1.181 15.986 1.00 87.75 95 PRO A C 1
ATOM 774 O O . PRO A 1 95 ? -9.281 -2.376 16.083 1.00 87.75 95 PRO A O 1
ATOM 777 N N . THR A 1 96 ? -8.635 -0.280 15.601 1.00 85.50 96 THR A N 1
ATOM 778 C CA . THR A 1 96 ? -7.250 -0.625 15.246 1.00 85.50 96 THR A CA 1
ATOM 779 C C . THR A 1 96 ? -6.445 -1.126 16.447 1.00 85.50 96 THR A C 1
ATOM 781 O O . THR A 1 96 ? -5.759 -2.136 16.333 1.00 85.50 96 THR A O 1
ATOM 784 N N . GLU A 1 97 ? -6.528 -0.457 17.603 1.00 89.25 97 GLU A N 1
ATOM 785 C CA . GLU A 1 97 ? -5.848 -0.906 18.832 1.00 89.25 97 GLU A CA 1
ATOM 786 C C . GLU A 1 97 ? -6.364 -2.279 19.282 1.00 89.25 97 GLU A C 1
ATOM 788 O O . GLU A 1 97 ? -5.572 -3.145 19.649 1.00 89.25 97 GLU A O 1
ATOM 793 N N . PHE A 1 98 ? -7.677 -2.508 19.190 1.00 90.75 98 PHE A N 1
ATOM 794 C CA . PHE A 1 98 ? -8.289 -3.802 19.492 1.00 90.75 98 PHE A CA 1
ATOM 795 C C . PHE A 1 98 ? -7.796 -4.905 18.540 1.00 90.75 98 PHE A C 1
ATOM 797 O O . PHE A 1 98 ? -7.484 -6.011 18.980 1.00 90.75 98 PHE A O 1
ATOM 804 N N . GLN A 1 99 ? -7.663 -4.603 17.244 1.00 86.00 99 GLN A N 1
ATOM 805 C CA . GLN A 1 99 ? -7.117 -5.541 16.260 1.00 86.00 99 GLN A CA 1
ATOM 806 C C . GLN A 1 99 ? -5.656 -5.909 16.558 1.00 86.00 99 GLN A C 1
ATOM 808 O O . GLN A 1 99 ? -5.312 -7.088 16.504 1.00 86.00 99 GLN A O 1
ATOM 813 N N . ILE A 1 100 ? -4.812 -4.929 16.896 1.00 87.94 100 ILE A N 1
ATOM 814 C CA . ILE A 1 100 ? -3.409 -5.173 17.269 1.00 87.94 100 ILE A CA 1
ATOM 815 C C . ILE A 1 100 ? -3.342 -6.046 18.523 1.00 87.94 100 ILE A C 1
ATOM 817 O O . ILE A 1 100 ? -2.645 -7.054 18.520 1.00 87.94 100 ILE A O 1
ATOM 821 N N . GLN A 1 101 ? -4.127 -5.727 19.556 1.00 92.00 101 GLN A N 1
ATOM 822 C CA . GLN A 1 101 ? -4.153 -6.509 20.792 1.00 92.00 101 GLN A CA 1
ATOM 823 C C . GLN A 1 101 ? -4.567 -7.967 20.548 1.00 92.00 101 GLN A C 1
ATOM 825 O O . GLN A 1 101 ? -3.964 -8.880 21.111 1.00 92.00 101 GLN A O 1
ATOM 830 N N . LEU A 1 102 ? -5.570 -8.201 19.695 1.00 89.50 102 LEU A N 1
ATOM 831 C CA . LEU A 1 102 ? -5.934 -9.554 19.281 1.00 89.50 102 LEU A CA 1
ATOM 832 C C . LEU A 1 102 ? -4.785 -10.234 18.536 1.00 89.50 102 LEU A C 1
ATOM 834 O O . LEU A 1 102 ? -4.478 -11.387 18.822 1.00 89.50 102 LEU A O 1
ATOM 838 N N . GLN A 1 103 ? -4.138 -9.540 17.602 1.00 87.38 103 GLN A N 1
ATOM 839 C CA . GLN A 1 103 ? -3.039 -10.106 16.827 1.00 87.38 103 GLN A CA 1
ATOM 840 C C . GLN A 1 103 ? -1.832 -10.470 17.699 1.00 87.38 103 GLN A C 1
ATOM 842 O O . GLN A 1 103 ? -1.260 -11.543 17.507 1.00 87.38 103 GLN A O 1
ATOM 847 N N . ASP A 1 104 ? -1.488 -9.646 18.685 1.00 88.69 104 ASP A N 1
ATOM 848 C CA . ASP A 1 104 ? -0.432 -9.931 19.659 1.00 88.69 104 ASP A CA 1
ATOM 849 C C . ASP A 1 104 ? -0.804 -11.121 20.554 1.00 88.69 104 ASP A C 1
ATOM 851 O O . ASP A 1 104 ? 0.030 -11.995 20.811 1.00 88.69 104 ASP A O 1
ATOM 855 N N . LEU A 1 105 ? -2.069 -11.205 20.981 1.00 88.69 105 LEU A N 1
ATOM 856 C CA . LEU A 1 105 ? -2.583 -12.324 21.770 1.00 88.69 105 LEU A CA 1
ATOM 857 C C . LEU A 1 105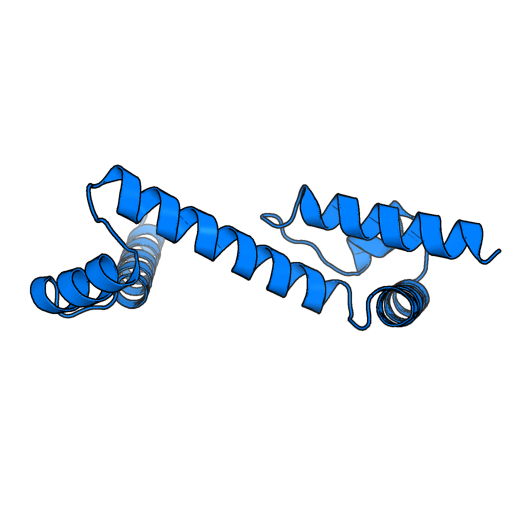 ? -2.530 -13.639 20.980 1.00 88.69 105 LEU A C 1
ATOM 859 O O . LEU A 1 105 ? -2.034 -14.640 21.497 1.00 88.69 105 LEU A O 1
ATOM 863 N N . TYR A 1 106 ? -2.993 -13.641 19.727 1.00 86.38 106 TYR A N 1
ATOM 864 C CA . TYR A 1 106 ? -2.935 -14.814 18.853 1.00 86.38 106 TYR A CA 1
ATOM 865 C C . TYR A 1 106 ? -1.497 -15.187 18.502 1.00 86.38 106 TYR A C 1
ATOM 867 O O . TYR A 1 106 ? -1.163 -16.363 18.553 1.00 86.38 106 TYR A O 1
ATOM 875 N N . SER A 1 107 ? -0.632 -14.214 18.206 1.00 83.56 107 SER A N 1
ATOM 876 C CA . SER A 1 107 ? 0.789 -14.477 17.947 1.00 83.56 107 SER A CA 1
ATOM 877 C C . SER A 1 107 ? 1.456 -15.097 19.172 1.00 83.56 107 SER A C 1
ATOM 879 O O . SER A 1 107 ? 2.197 -16.062 19.037 1.00 83.56 107 SER A O 1
ATOM 881 N N . SER A 1 108 ? 1.131 -14.610 20.372 1.00 80.94 108 SER A N 1
ATOM 882 C CA . SER A 1 108 ? 1.610 -15.200 21.622 1.00 80.94 108 SER A CA 1
ATOM 883 C C . SER A 1 108 ? 1.090 -16.625 21.794 1.00 80.94 108 SER A C 1
ATOM 885 O O . SER A 1 108 ? 1.892 -17.515 22.024 1.00 80.94 108 SER A O 1
ATOM 887 N N . LEU A 1 109 ? -0.216 -16.868 21.630 1.00 78.94 109 LEU A N 1
ATOM 888 C CA . LEU A 1 109 ? -0.838 -18.196 21.753 1.00 78.94 109 LEU A CA 1
ATOM 889 C C . LEU A 1 109 ? -0.298 -19.216 20.740 1.00 78.94 109 LEU A C 1
ATOM 891 O O . LEU A 1 109 ? -0.060 -20.362 21.106 1.00 78.94 109 LEU A O 1
ATOM 895 N N . VAL A 1 110 ? -0.098 -18.807 19.487 1.00 75.12 110 VAL A N 1
ATOM 896 C CA . VAL A 1 110 ? 0.386 -19.676 18.402 1.00 75.12 110 VAL A CA 1
ATOM 897 C C . VAL A 1 110 ? 1.859 -20.045 18.586 1.00 75.12 110 VAL A C 1
ATOM 899 O O . VAL A 1 110 ? 2.264 -21.107 18.145 1.00 75.12 110 VAL A O 1
ATOM 902 N N . LEU A 1 111 ? 2.658 -19.228 19.279 1.00 66.62 111 LEU A N 1
ATOM 903 C CA . LEU A 1 111 ? 4.041 -19.581 19.628 1.00 66.62 111 LEU A CA 1
ATOM 904 C C . LEU A 1 111 ? 4.146 -20.654 20.731 1.00 66.62 111 LEU A C 1
ATOM 906 O O . LEU A 1 111 ? 5.235 -21.180 20.954 1.00 66.62 111 LEU A O 1
ATOM 910 N N . TRP A 1 112 ? 3.043 -20.980 21.414 1.00 59.06 112 TRP A N 1
ATOM 911 C CA . TRP A 1 112 ? 2.972 -22.042 22.429 1.00 59.06 112 TRP A CA 1
ATOM 912 C C . TRP A 1 112 ? 2.281 -23.324 21.933 1.00 59.06 112 TRP A C 1
ATOM 914 O O . TRP A 1 112 ? 2.091 -24.246 22.730 1.00 59.06 112 TRP A O 1
ATOM 924 N N . LEU A 1 113 ? 1.899 -23.382 20.652 1.00 53.94 113 LEU A N 1
ATOM 925 C CA . LEU A 1 113 ? 1.344 -24.559 19.971 1.00 53.94 113 LEU A CA 1
ATOM 926 C C . LEU A 1 113 ? 2.343 -25.091 18.940 1.00 53.94 113 LEU A C 1
ATOM 928 O O . LEU A 1 113 ? 2.439 -26.333 18.830 1.00 53.94 113 LEU A O 1
#

Radius of gyration: 19.45 Å; chains: 1; bounding box: 41×35×54 Å

Sequence (113 aa):
SNQGQLDTVIGIRNYIDNNYDTDLNLDLLSHIRFVSKYHLLRLFKKYYGQTPKQYLTDKRIEKSKEYIAGTCFAVGFESPCSFSTLFKSRTGLTPTEFQIQLQDLYSSLVLWL

Secondary structure (DSSP, 8-state):
-HHHHHHHHHHHHHHHHHHTTS---HHHHHHHTT--HHHHHHHHHHHHSS-HHHHHHHHHHHHHHHHHHHHHHHTT-S-HHHHHHHHHHHHSS-HHHHHHHHHHHHHHHHTT-

Foldseek 3Di:
DVVLLVVLLVVLLVVLLVQLVDPDDLVVSCVVSVHDSVSQQVSCCVPVVGGSVVSSVVSVVVVVVVVLQVVCVVVPHPGSVVVQVVVCVVVVDGPVRVVVVVVVVVVVVVVVD

pLDDT: mean 90.96, std 6.75, range [53.94, 97.75]